Protein AF-A0A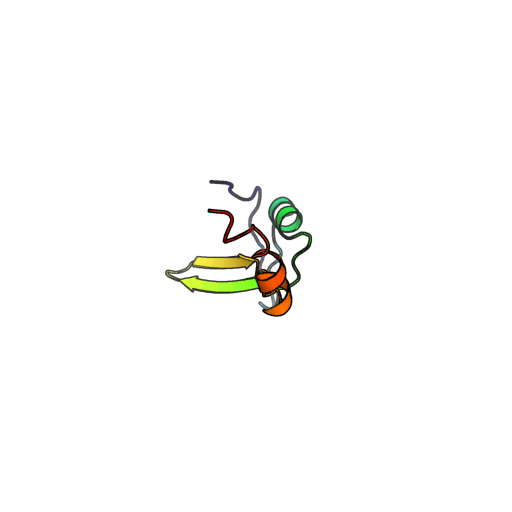1W9MAQ0-F1 (afdb_monomer)

Nearest PDB structures (foldseek):
  5l6m-assembly2_I  TM=4.406E-01  e=7.497E-01  Caulobacter vibrioides CB15
  6sd6-assembly1_A  TM=5.441E-01  e=1.996E+00  Shigella sonnei
  5l6m-assembly2_L-2  TM=4.809E-01  e=2.131E+00  Caulobacter vibrioides CB15
  5k8j-assembly1_A-2  TM=4.665E-01  e=3.365E+00  Caulobacter vibrioides CB15

Secondary structure (DSSP, 8-state):
----SS--EE-TTSS-EEPPHHHHHHTTT---EEEEEETTEEEEEE------HHHHGGG--S-----

pLDDT: mean 75.66, std 17.61, range [36.94, 93.56]

Mean predicted aligned error: 12.07 Å

Sequence (67 aa):
MNIASQYAVLSEDGSSLMLPGDVRAWLKEINRFLVIMENDRLILKKANTLKKLDELLSDETLPLFSL

Solvent-accessible surface area (backbone atoms only — not comparable to full-atom values): 4636 Å² total; per-residue (Å²): 136,91,71,70,97,53,73,66,46,69,42,96,84,67,83,46,73,47,66,29,70,70,54,51,62,69,48,60,99,58,96,48,63,47,80,44,80,55,95,98,38,82,45,80,41,80,47,71,74,75,65,54,70,73,65,59,62,68,71,66,79,59,81,82,79,86,131

Radius of gyration: 18.84 Å; Cα contacts (8 Å, |Δi|>4): 50; chains: 1; bounding box: 43×39×42 Å

Foldseek 3Di:
DDDAPDDWDQDPVNPDIRDGPVVVVVCPPAPDWDWDDDPNDTDTHGPDPPPPVVNVVVVPPPDPDDD

Structure (mmCIF, N/CA/C/O backbone):
data_AF-A0A1W9MAQ0-F1
#
_entry.id   AF-A0A1W9MAQ0-F1
#
loop_
_atom_site.group_PDB
_atom_site.id
_atom_site.type_symbol
_atom_site.label_atom_id
_atom_site.label_alt_id
_atom_site.label_comp_id
_atom_site.label_asym_id
_atom_site.label_entity_id
_atom_site.label_seq_id
_atom_site.pdbx_PDB_ins_code
_atom_site.Cartn_x
_atom_site.Cartn_y
_atom_site.Cartn_z
_atom_site.occupancy
_atom_site.B_iso_or_equiv
_atom_site.auth_seq_id
_atom_site.auth_comp_id
_atom_site.auth_asym_id
_atom_site.auth_atom_id
_atom_site.pdbx_PDB_model_num
ATOM 1 N N . MET A 1 1 ? -14.147 12.017 -8.817 1.00 52.25 1 MET A N 1
ATOM 2 C CA . MET A 1 1 ? -13.365 10.791 -8.555 1.00 52.25 1 MET A CA 1
ATOM 3 C C . MET A 1 1 ? -11.909 11.144 -8.789 1.00 52.25 1 MET A C 1
ATOM 5 O O . MET A 1 1 ? -11.575 11.451 -9.923 1.00 52.25 1 MET A O 1
ATOM 9 N N . ASN A 1 2 ? -11.086 11.208 -7.740 1.00 65.38 2 ASN A N 1
ATOM 10 C CA . ASN A 1 2 ? -9.655 11.467 -7.915 1.00 65.38 2 ASN A CA 1
ATOM 11 C C . ASN 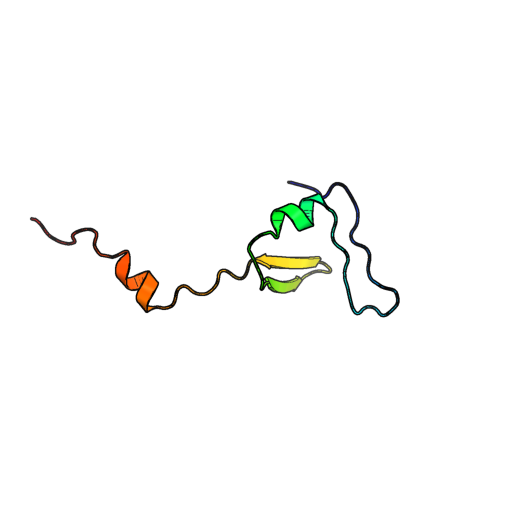A 1 2 ? -8.981 10.135 -8.227 1.00 65.38 2 ASN A C 1
ATOM 13 O O . ASN A 1 2 ? -8.958 9.243 -7.382 1.00 65.38 2 ASN A O 1
ATOM 17 N N . ILE A 1 3 ? -8.521 9.991 -9.464 1.00 71.06 3 ILE A N 1
ATOM 18 C CA . ILE A 1 3 ? -7.756 8.833 -9.919 1.00 71.06 3 ILE A CA 1
ATOM 19 C C . ILE A 1 3 ? -6.285 9.174 -9.708 1.00 71.06 3 ILE A C 1
ATOM 21 O O . ILE A 1 3 ? -5.876 10.304 -9.978 1.00 71.06 3 ILE A O 1
ATOM 25 N N . ALA A 1 4 ? -5.510 8.219 -9.199 1.00 77.88 4 ALA A N 1
ATOM 26 C CA . ALA A 1 4 ? -4.074 8.402 -9.078 1.00 77.88 4 ALA A CA 1
ATOM 27 C C . ALA A 1 4 ? -3.451 8.630 -10.461 1.00 77.88 4 ALA A C 1
ATOM 29 O O . ALA A 1 4 ? -3.858 8.037 -11.459 1.00 77.88 4 ALA A O 1
ATOM 30 N N . SER A 1 5 ? -2.433 9.473 -10.504 1.00 79.00 5 SER A N 1
ATOM 31 C CA . SER A 1 5 ? -1.668 9.780 -11.713 1.00 79.00 5 SER A CA 1
ATOM 32 C C . SER A 1 5 ? -0.909 8.574 -12.280 1.00 79.00 5 SER A C 1
ATOM 34 O O . SER A 1 5 ? -0.522 8.596 -13.446 1.00 79.00 5 SER A O 1
ATOM 36 N N . GLN A 1 6 ? -0.673 7.535 -11.470 1.00 87.56 6 GLN A N 1
ATOM 37 C CA . GLN A 1 6 ? 0.112 6.348 -11.821 1.00 87.56 6 GLN A CA 1
ATOM 38 C C . GLN A 1 6 ? -0.471 5.081 -11.177 1.00 87.56 6 GLN A C 1
ATOM 40 O O . GLN A 1 6 ? -1.314 5.157 -10.283 1.00 87.56 6 GLN A O 1
ATOM 45 N N . TYR A 1 7 ? -0.000 3.911 -11.615 1.00 89.00 7 TYR A N 1
ATOM 46 C CA . TYR A 1 7 ? -0.323 2.629 -10.983 1.00 89.00 7 TYR A CA 1
ATOM 47 C C . TYR A 1 7 ? 0.506 2.402 -9.717 1.00 89.00 7 TYR A C 1
ATOM 49 O O . TYR A 1 7 ? 1.634 2.882 -9.600 1.00 89.00 7 TYR A O 1
ATOM 57 N N . ALA A 1 8 ? -0.052 1.637 -8.780 1.00 89.75 8 ALA A N 1
ATOM 58 C CA . ALA A 1 8 ? 0.730 1.064 -7.695 1.00 89.75 8 ALA A CA 1
ATOM 59 C C . ALA A 1 8 ? 1.521 -0.151 -8.203 1.00 89.75 8 ALA A C 1
ATOM 61 O O . ALA A 1 8 ? 1.051 -0.871 -9.084 1.00 89.75 8 ALA A O 1
ATOM 62 N N . VAL A 1 9 ? 2.705 -0.383 -7.641 1.00 93.00 9 VAL A N 1
ATOM 63 C CA . VAL A 1 9 ? 3.587 -1.495 -8.027 1.00 93.00 9 VAL A CA 1
ATOM 64 C C . VAL A 1 9 ? 3.762 -2.426 -6.838 1.00 93.00 9 VAL A C 1
ATOM 66 O O . VAL A 1 9 ? 4.145 -1.980 -5.758 1.00 93.00 9 VAL A O 1
ATOM 69 N N . LEU A 1 10 ? 3.460 -3.707 -7.030 1.00 93.44 10 LEU A N 1
ATOM 70 C CA . LEU A 1 10 ? 3.727 -4.750 -6.043 1.00 93.44 10 LEU A CA 1
ATOM 71 C C . LEU A 1 10 ? 5.197 -5.171 -6.157 1.00 93.44 10 LEU A C 1
ATOM 73 O O . LEU A 1 10 ? 5.688 -5.367 -7.269 1.00 93.44 10 LEU A O 1
ATOM 77 N N . SER A 1 11 ? 5.899 -5.292 -5.032 1.00 93.38 11 SER A N 1
ATOM 78 C CA . SER A 1 11 ? 7.258 -5.832 -5.017 1.00 93.38 11 SER A CA 1
ATOM 79 C C . SER A 1 11 ? 7.285 -7.291 -5.467 1.00 93.38 11 SER A C 1
ATOM 81 O O . SER A 1 11 ? 6.292 -8.008 -5.354 1.00 93.38 11 SER A O 1
ATOM 83 N N . GLU A 1 12 ? 8.433 -7.740 -5.971 1.00 92.56 12 GLU A N 1
ATOM 84 C CA . GLU A 1 12 ? 8.597 -9.099 -6.512 1.00 92.56 12 GLU A CA 1
ATOM 85 C C . GLU A 1 12 ? 8.304 -10.198 -5.480 1.00 92.56 12 GLU A C 1
ATOM 87 O O . GLU A 1 12 ? 7.792 -11.259 -5.822 1.00 92.56 12 GLU A O 1
ATOM 92 N N . ASP A 1 13 ? 8.586 -9.925 -4.208 1.00 93.56 13 ASP A N 1
ATOM 93 C CA . ASP A 1 13 ? 8.315 -10.812 -3.075 1.00 93.56 13 ASP A CA 1
ATOM 94 C C . ASP A 1 13 ? 6.871 -10.708 -2.543 1.00 93.56 13 ASP A C 1
ATOM 96 O O . ASP A 1 13 ? 6.507 -11.400 -1.593 1.00 93.56 13 ASP A O 1
ATOM 100 N N . GLY A 1 14 ? 6.048 -9.824 -3.118 1.00 89.94 14 GLY A N 1
ATOM 101 C CA . GLY A 1 14 ? 4.670 -9.573 -2.700 1.00 89.94 14 GLY A CA 1
ATOM 102 C C . GLY A 1 14 ? 4.525 -8.895 -1.335 1.00 89.94 14 GLY A C 1
ATOM 103 O O . GLY A 1 14 ? 3.402 -8.749 -0.850 1.00 89.94 14 GLY A O 1
ATOM 104 N N . SER A 1 15 ? 5.623 -8.481 -0.697 1.00 90.81 15 SER A N 1
ATOM 105 C CA . SER A 1 15 ? 5.603 -7.962 0.675 1.00 90.81 15 SER A CA 1
ATOM 106 C C . SER A 1 15 ? 5.203 -6.489 0.767 1.00 90.81 15 SER A C 1
ATOM 108 O O . SER A 1 15 ? 4.765 -6.029 1.824 1.00 90.81 15 SER A O 1
ATOM 110 N N . SER A 1 16 ? 5.333 -5.733 -0.326 1.00 90.38 16 SER A N 1
ATOM 111 C CA . SER A 1 16 ? 5.145 -4.286 -0.320 1.00 90.38 16 SER A CA 1
ATOM 112 C C . SER A 1 16 ? 4.435 -3.775 -1.572 1.00 90.38 16 SER A C 1
ATOM 114 O O . SER A 1 16 ? 4.682 -4.225 -2.687 1.00 90.38 16 SER A O 1
ATOM 116 N N . LEU A 1 17 ? 3.546 -2.797 -1.379 1.00 90.69 17 LEU A N 1
ATOM 117 C CA . LEU A 1 17 ? 2.852 -2.099 -2.457 1.00 90.69 17 LEU A CA 1
ATOM 118 C C . LEU A 1 17 ? 3.337 -0.648 -2.506 1.00 90.69 17 LEU A C 1
ATOM 120 O O . LEU A 1 17 ? 3.044 0.155 -1.617 1.00 90.69 17 LEU A O 1
ATOM 124 N N . MET A 1 18 ? 4.080 -0.298 -3.550 1.00 91.50 18 MET A N 1
ATOM 125 C CA . MET A 1 18 ? 4.525 1.069 -3.787 1.00 91.50 18 MET A CA 1
ATOM 126 C C . MET A 1 18 ? 3.383 1.885 -4.379 1.00 91.50 18 MET A C 1
ATOM 128 O O . MET A 1 18 ? 2.913 1.616 -5.482 1.00 91.50 18 MET A O 1
ATOM 132 N N . LEU A 1 19 ? 2.946 2.903 -3.640 1.00 90.56 19 LEU A N 1
ATOM 133 C CA . LEU A 1 19 ? 1.864 3.786 -4.061 1.00 90.56 19 LEU A CA 1
ATOM 134 C C . LEU A 1 19 ? 2.385 4.993 -4.869 1.00 90.56 19 LEU A C 1
ATOM 136 O O . LEU A 1 19 ? 3.472 5.509 -4.576 1.00 90.56 19 LEU A O 1
ATOM 140 N N . PRO A 1 20 ? 1.587 5.502 -5.825 1.00 90.25 20 PRO A N 1
ATOM 141 C CA . PRO A 1 20 ? 1.856 6.743 -6.551 1.00 90.25 20 PRO A CA 1
ATOM 142 C C . PRO A 1 20 ? 2.160 7.942 -5.638 1.00 90.25 20 PRO A C 1
ATOM 144 O O . PRO A 1 20 ? 1.734 8.006 -4.483 1.00 90.25 20 PRO A O 1
ATOM 147 N N . GLY A 1 21 ? 2.935 8.908 -6.141 1.00 87.81 21 GLY A N 1
ATOM 148 C CA . GLY A 1 21 ? 3.406 10.061 -5.357 1.00 87.81 21 GLY A CA 1
ATOM 149 C C . GLY A 1 21 ? 2.290 10.937 -4.776 1.00 87.81 21 GLY A C 1
ATOM 150 O O . GLY A 1 21 ? 2.370 11.353 -3.623 1.00 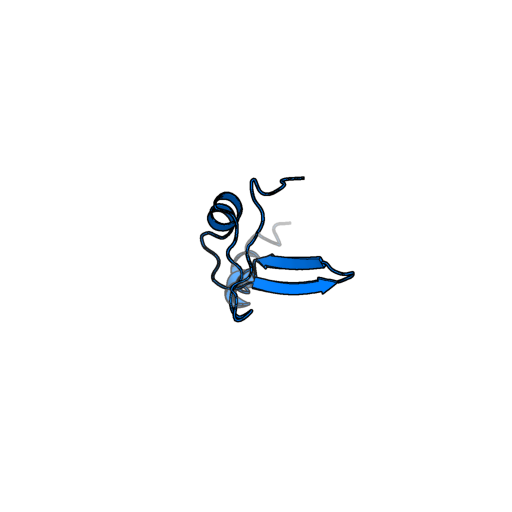87.81 21 GLY A O 1
ATOM 151 N N . ASP A 1 22 ? 1.234 11.163 -5.547 1.00 88.31 22 ASP A N 1
ATOM 152 C CA . ASP A 1 22 ? 0.015 11.871 -5.146 1.00 88.31 22 ASP A CA 1
ATOM 153 C C . ASP A 1 22 ? -0.758 11.137 -4.039 1.00 88.31 22 ASP A C 1
ATOM 155 O O . ASP A 1 22 ? -1.153 11.753 -3.048 1.00 88.31 22 ASP A O 1
ATOM 159 N N . VAL A 1 23 ? -0.899 9.812 -4.142 1.00 87.62 23 VAL A N 1
ATOM 160 C CA . VAL A 1 23 ? -1.508 8.984 -3.091 1.00 87.62 23 VAL A CA 1
ATOM 161 C C . VAL A 1 23 ? -0.656 9.035 -1.823 1.00 87.62 23 VAL A C 1
ATOM 163 O O . VAL A 1 23 ? -1.186 9.276 -0.743 1.00 87.62 23 VAL A O 1
ATOM 166 N N . ARG A 1 24 ? 0.674 8.905 -1.928 1.00 86.44 24 ARG A N 1
ATOM 167 C CA . ARG A 1 24 ? 1.586 9.044 -0.775 1.00 86.44 24 ARG A CA 1
ATOM 168 C C . ARG A 1 24 ? 1.482 10.414 -0.109 1.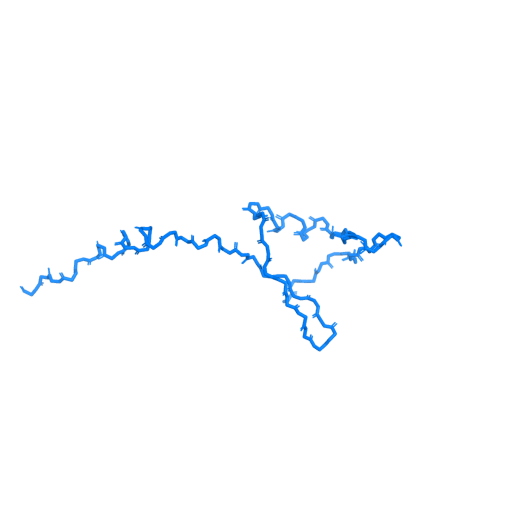00 86.44 24 ARG A C 1
ATOM 170 O O . ARG A 1 24 ? 1.507 10.492 1.116 1.00 86.44 24 ARG A O 1
ATOM 177 N N . ALA A 1 25 ? 1.331 11.487 -0.886 1.00 85.50 25 ALA A N 1
ATOM 178 C CA . ALA A 1 25 ? 1.118 12.825 -0.345 1.00 85.50 25 ALA A CA 1
ATOM 179 C C . ALA A 1 25 ? -0.210 12.937 0.422 1.00 85.50 25 ALA A C 1
ATOM 181 O O . ALA A 1 25 ? -0.251 13.587 1.463 1.00 85.50 25 ALA A O 1
ATOM 182 N N . TRP A 1 26 ? -1.266 12.262 -0.041 1.00 83.88 26 TRP A N 1
ATOM 183 C CA . TRP A 1 26 ? -2.546 12.181 0.668 1.00 83.88 26 TRP A CA 1
ATOM 184 C C . TRP A 1 26 ? -2.475 11.356 1.963 1.00 83.88 26 TRP A C 1
ATOM 186 O O . TRP A 1 26 ? -3.200 11.645 2.918 1.00 83.88 26 TRP A O 1
ATOM 196 N N . LEU A 1 27 ? -1.607 10.343 2.022 1.00 82.88 27 LEU A N 1
ATOM 197 C CA . LEU A 1 27 ? -1.410 9.483 3.198 1.00 82.88 27 LEU A CA 1
ATOM 198 C C . LEU A 1 27 ? -0.603 10.142 4.327 1.00 82.88 27 LEU A C 1
ATOM 200 O O . LEU A 1 27 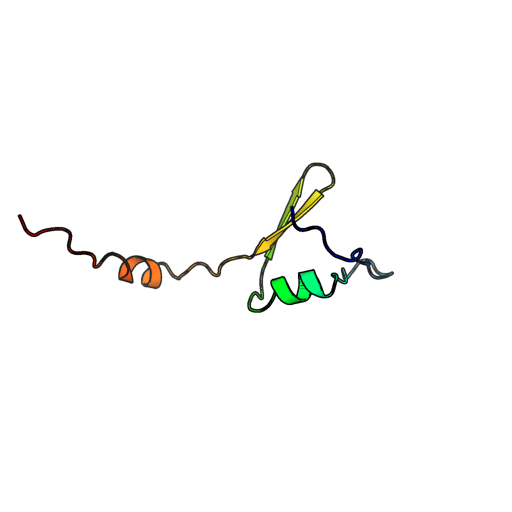? -0.483 9.537 5.393 1.00 82.88 27 LEU A O 1
ATOM 204 N N . LYS A 1 28 ? -0.055 11.349 4.120 1.00 79.44 28 LYS A N 1
ATOM 205 C CA . LYS A 1 28 ? 0.683 12.085 5.156 1.00 79.44 28 LYS A CA 1
ATOM 206 C C . LYS A 1 28 ? -0.136 12.153 6.456 1.00 79.44 28 LYS A C 1
ATOM 208 O O . LYS A 1 28 ? -1.359 12.268 6.411 1.00 79.44 28 LYS A O 1
ATOM 213 N N . GLU A 1 29 ? 0.567 12.068 7.589 1.00 77.06 29 GLU A N 1
ATOM 214 C CA . GLU A 1 29 ? 0.026 12.188 8.960 1.00 77.06 29 GLU A CA 1
ATOM 215 C C . GLU A 1 29 ? -0.753 10.972 9.497 1.00 77.06 29 GLU A C 1
ATOM 217 O O . GLU A 1 29 ? -1.214 10.990 10.636 1.00 77.06 29 GLU A O 1
ATOM 222 N N . ILE A 1 30 ? -0.864 9.883 8.729 1.00 80.19 30 ILE A N 1
ATOM 223 C CA . ILE A 1 30 ? -1.539 8.651 9.158 1.00 80.19 30 ILE A CA 1
ATOM 224 C C . ILE A 1 30 ? -0.545 7.490 9.169 1.00 80.19 30 ILE A C 1
ATOM 226 O O . ILE A 1 30 ? 0.073 7.178 8.156 1.00 80.19 30 ILE A O 1
ATOM 230 N N . ASN A 1 31 ? -0.469 6.783 10.298 1.00 81.06 31 ASN A N 1
ATOM 231 C CA . ASN A 1 31 ? 0.427 5.631 10.464 1.00 81.06 31 ASN A CA 1
ATOM 232 C C . ASN A 1 31 ? -0.307 4.280 10.428 1.00 81.06 31 ASN A C 1
ATOM 234 O O . ASN A 1 31 ? 0.324 3.234 10.567 1.00 81.06 31 ASN A O 1
ATOM 238 N N . ARG A 1 32 ? -1.644 4.282 10.318 1.00 83.50 32 ARG A N 1
ATOM 239 C CA . ARG A 1 32 ? -2.479 3.074 10.375 1.00 83.50 32 ARG A CA 1
ATOM 240 C C . ARG A 1 32 ? -3.644 3.159 9.396 1.00 83.50 32 ARG A C 1
ATOM 242 O O . ARG A 1 32 ? 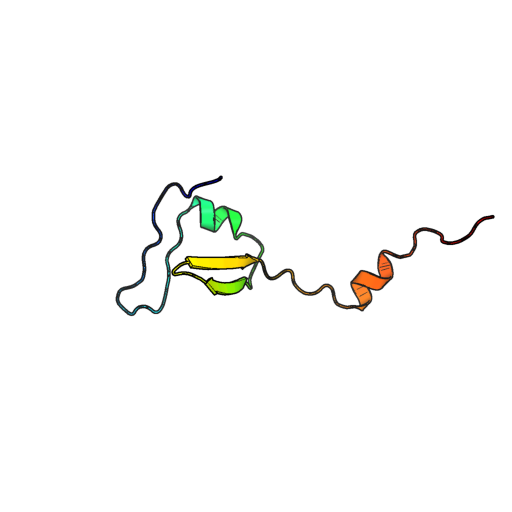-4.292 4.197 9.274 1.00 83.50 32 ARG A O 1
ATOM 249 N N . PHE A 1 33 ? -3.946 2.041 8.748 1.00 86.19 33 PHE A N 1
ATOM 250 C CA . PHE A 1 33 ? -5.052 1.924 7.804 1.00 86.19 33 PHE A CA 1
ATOM 251 C C . PHE A 1 33 ? -5.878 0.689 8.126 1.00 86.19 33 PHE A C 1
ATOM 253 O O . PHE A 1 33 ? -5.334 -0.359 8.468 1.00 86.19 33 PHE A O 1
ATOM 260 N N . LEU A 1 34 ? -7.194 0.815 7.992 1.00 86.44 34 LEU A N 1
ATOM 261 C CA . LEU A 1 34 ? -8.071 -0.337 7.884 1.00 86.44 34 LEU A CA 1
ATOM 262 C C . LEU A 1 34 ? -8.008 -0.843 6.442 1.00 86.44 34 LEU A C 1
ATOM 264 O O . LEU A 1 34 ? -8.240 -0.074 5.503 1.00 86.44 34 LEU A O 1
ATOM 268 N N . VAL A 1 35 ? -7.703 -2.129 6.291 1.00 89.75 35 VAL A N 1
ATOM 269 C CA . VAL A 1 35 ? -7.634 -2.819 5.003 1.00 89.75 35 VAL A CA 1
ATOM 270 C C . VAL A 1 35 ? -8.928 -3.597 4.803 1.00 89.75 35 VAL A C 1
ATOM 272 O O . VAL A 1 35 ? -9.285 -4.427 5.636 1.00 89.75 35 VAL A O 1
ATOM 275 N N . ILE A 1 36 ? -9.640 -3.317 3.714 1.00 91.19 36 ILE A N 1
ATOM 276 C CA . ILE A 1 36 ? -10.877 -4.010 3.343 1.00 91.19 36 ILE A CA 1
ATOM 277 C C . ILE A 1 36 ? -10.682 -4.609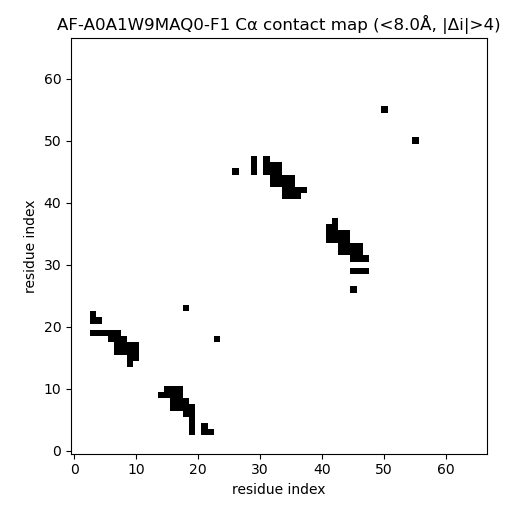 1.952 1.00 91.19 36 ILE A C 1
ATOM 279 O O . ILE A 1 36 ? -10.241 -3.908 1.041 1.00 91.19 36 ILE A O 1
ATOM 283 N N . MET A 1 37 ? -11.023 -5.889 1.796 1.00 93.44 37 MET A N 1
ATOM 284 C CA . MET A 1 37 ? -11.048 -6.578 0.506 1.00 93.44 37 MET A CA 1
ATOM 285 C C . MET A 1 37 ? -12.494 -6.914 0.149 1.00 93.44 37 MET A C 1
ATOM 287 O O . MET A 1 37 ? -13.159 -7.630 0.895 1.00 93.44 37 MET A O 1
ATOM 291 N N . GLU A 1 38 ? -12.989 -6.387 -0.968 1.00 93.12 38 GLU A N 1
ATOM 292 C CA . GLU A 1 38 ? -14.360 -6.618 -1.431 1.00 93.12 38 GLU A CA 1
ATOM 293 C C . GLU A 1 38 ? -14.414 -6.598 -2.962 1.00 93.12 38 GLU A C 1
ATOM 295 O O . GLU A 1 38 ? -13.942 -5.646 -3.576 1.00 93.12 38 GLU A O 1
ATOM 300 N N . ASN A 1 39 ? -15.018 -7.617 -3.586 1.00 91.62 39 ASN A N 1
ATOM 301 C CA . ASN A 1 39 ? -15.268 -7.669 -5.036 1.00 91.62 39 ASN A CA 1
ATOM 302 C C . ASN A 1 39 ? -14.037 -7.323 -5.902 1.00 91.62 39 ASN A C 1
ATOM 304 O O . ASN A 1 39 ? -14.132 -6.483 -6.797 1.00 91.62 39 ASN A O 1
ATOM 308 N N . ASP A 1 40 ? -12.887 -7.942 -5.606 1.00 89.06 40 ASP A N 1
ATOM 309 C CA . ASP A 1 40 ? -11.593 -7.692 -6.275 1.00 89.06 40 ASP A CA 1
ATOM 310 C C . ASP A 1 40 ? -11.051 -6.257 -6.106 1.00 89.06 40 ASP A C 1
ATOM 312 O O . ASP A 1 40 ? -10.249 -5.748 -6.886 1.00 89.06 40 ASP A O 1
ATOM 316 N N . ARG A 1 41 ? -11.501 -5.560 -5.057 1.00 88.00 41 ARG A N 1
ATOM 317 C CA . ARG A 1 41 ? -11.032 -4.222 -4.693 1.00 88.00 41 ARG A CA 1
ATOM 318 C C . ARG A 1 41 ? -10.333 -4.266 -3.349 1.00 88.00 41 ARG A C 1
ATOM 320 O O . ARG A 1 41 ? -10.869 -4.793 -2.375 1.00 88.00 41 ARG A O 1
ATOM 327 N N . LEU A 1 42 ? -9.171 -3.624 -3.292 1.00 87.75 42 LEU A N 1
ATOM 328 C CA . LEU A 1 42 ? -8.484 -3.291 -2.052 1.00 87.75 42 LEU A CA 1
ATOM 329 C C . LEU A 1 42 ? -8.821 -1.847 -1.676 1.00 87.75 42 LEU A C 1
ATOM 331 O O . LEU A 1 42 ? -8.520 -0.914 -2.421 1.00 87.75 42 LEU A O 1
ATOM 335 N N . ILE A 1 43 ? -9.437 -1.654 -0.514 1.00 89.19 43 ILE A N 1
ATOM 336 C CA . ILE A 1 43 ? -9.793 -0.333 0.001 1.00 89.19 43 ILE A CA 1
ATOM 337 C C . ILE A 1 43 ? -8.962 -0.063 1.251 1.00 89.19 43 ILE A C 1
ATOM 339 O O . ILE A 1 43 ? -9.053 -0.786 2.244 1.00 89.19 43 ILE A O 1
ATOM 343 N N . LEU A 1 44 ? -8.182 1.019 1.209 1.00 87.38 44 LEU A N 1
ATOM 344 C CA . LEU A 1 44 ? -7.441 1.538 2.355 1.00 87.38 44 LEU A CA 1
ATOM 345 C C . LEU A 1 44 ? -8.211 2.710 2.962 1.00 87.38 44 LEU A C 1
ATOM 347 O O . LEU A 1 44 ? -8.338 3.769 2.346 1.00 87.38 44 LEU A O 1
ATOM 351 N N . LYS A 1 45 ? -8.717 2.537 4.183 1.00 87.38 45 LYS A N 1
ATOM 352 C CA . LYS A 1 45 ? -9.325 3.628 4.954 1.00 87.38 45 LYS A CA 1
ATOM 353 C C . LYS A 1 45 ? -8.340 4.107 6.006 1.00 87.38 45 LYS A C 1
ATOM 355 O O . LYS A 1 45 ? -7.794 3.294 6.748 1.00 87.38 45 LYS A O 1
ATOM 360 N N . LYS A 1 46 ? -8.128 5.423 6.087 1.00 86.88 46 LYS A N 1
ATOM 361 C CA . LYS A 1 46 ? -7.374 6.048 7.181 1.00 86.88 46 LYS A CA 1
ATOM 362 C C . LYS A 1 46 ? -7.975 5.578 8.502 1.00 86.88 46 LYS A C 1
ATOM 364 O O . LYS A 1 46 ? -9.156 5.819 8.753 1.00 86.88 46 LYS A O 1
ATOM 369 N N . ALA A 1 47 ? -7.192 4.873 9.314 1.00 81.94 47 ALA A N 1
ATOM 370 C CA . ALA A 1 47 ? -7.618 4.575 10.665 1.00 81.94 47 ALA A CA 1
ATOM 371 C C . ALA A 1 47 ? -7.438 5.875 11.441 1.00 81.94 47 ALA A C 1
ATOM 373 O O . ALA A 1 47 ? -6.323 6.213 11.838 1.00 81.94 47 ALA A O 1
ATOM 374 N N . ASN A 1 48 ? -8.522 6.635 11.603 1.00 70.25 48 ASN A N 1
ATOM 375 C CA . ASN A 1 48 ? -8.528 7.681 12.611 1.00 70.25 48 ASN A CA 1
ATOM 376 C C . ASN A 1 48 ? -8.179 6.977 13.916 1.00 70.25 48 ASN A C 1
ATOM 378 O O . ASN A 1 48 ? -8.863 6.025 14.302 1.00 70.25 48 ASN A O 1
ATOM 382 N N . THR A 1 49 ? -7.074 7.385 14.541 1.00 56.53 49 THR A N 1
ATOM 383 C CA . THR A 1 49 ? -6.807 7.043 15.931 1.00 56.53 49 THR A CA 1
ATOM 384 C C . THR A 1 49 ? -8.121 7.288 16.648 1.00 56.53 49 THR A C 1
ATOM 386 O O . THR A 1 49 ? -8.639 8.402 16.580 1.00 56.53 49 THR A O 1
ATOM 389 N N . LEU A 1 50 ? -8.721 6.235 17.207 1.00 54.47 50 LEU A N 1
ATOM 390 C CA . LEU A 1 50 ? -9.807 6.389 18.161 1.00 54.47 50 LEU A CA 1
ATOM 391 C C . LEU A 1 50 ? -9.345 7.502 19.096 1.00 54.47 50 LEU A C 1
ATOM 393 O O . LEU A 1 50 ? -8.379 7.295 19.836 1.00 54.47 50 LEU A O 1
ATOM 397 N N . LYS A 1 51 ? -9.968 8.687 19.007 1.00 52.12 51 LYS A N 1
ATOM 398 C CA . LYS A 1 51 ? -9.920 9.640 20.109 1.00 52.12 51 LYS A CA 1
ATOM 399 C C . LYS A 1 51 ? -10.215 8.780 21.329 1.00 52.12 51 LYS A C 1
ATOM 401 O O . LYS A 1 51 ? -11.200 8.029 21.314 1.00 52.12 51 LYS A O 1
ATOM 406 N N . LYS A 1 52 ? -9.315 8.769 22.316 1.00 53.75 52 LYS A N 1
ATOM 407 C CA . LYS A 1 52 ? -9.617 8.086 23.578 1.00 53.75 52 LYS A CA 1
ATOM 408 C C . LYS A 1 52 ? -10.988 8.593 24.018 1.00 53.75 52 LYS A C 1
ATOM 410 O O . LYS A 1 52 ? -11.297 9.754 23.771 1.00 53.75 52 LYS A O 1
ATOM 415 N N . LEU A 1 53 ? -11.816 7.739 24.611 1.00 52.62 53 LEU A N 1
ATOM 416 C CA . LEU A 1 53 ? -13.154 8.131 25.0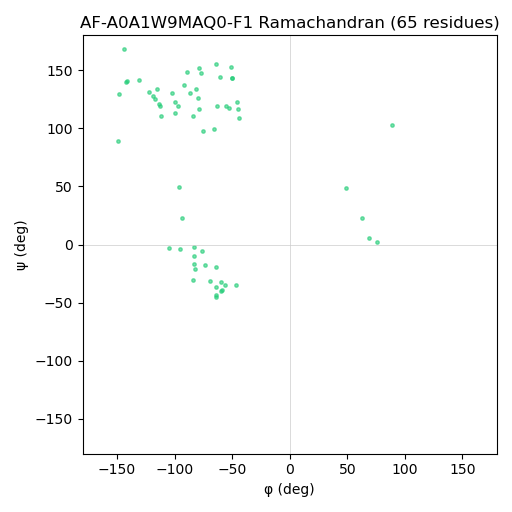67 1.00 52.62 53 LEU A CA 1
ATOM 417 C C . LEU A 1 53 ? -13.123 9.465 25.850 1.00 52.62 53 LEU A C 1
ATOM 419 O O . LEU A 1 53 ? -13.991 10.312 25.669 1.00 52.62 53 LEU A O 1
ATOM 423 N N . ASP A 1 54 ? -12.039 9.690 26.597 1.00 53.53 54 ASP A N 1
ATOM 424 C CA . ASP A 1 54 ? -11.721 10.929 27.318 1.00 53.53 54 ASP A CA 1
ATOM 425 C C . ASP A 1 54 ? -11.674 12.205 26.439 1.00 53.53 54 ASP A C 1
ATOM 427 O O . ASP A 1 54 ? -12.088 13.279 26.870 1.00 53.53 54 ASP A O 1
ATOM 431 N N . GLU A 1 55 ? -11.216 12.110 25.187 1.00 55.50 55 GLU A N 1
ATOM 432 C CA . GLU A 1 55 ? -11.157 13.223 24.223 1.00 55.50 55 GLU A CA 1
ATOM 433 C C . GLU A 1 55 ? -12.490 13.469 23.496 1.00 55.50 55 GLU A C 1
ATOM 435 O O . GLU A 1 55 ? -12.669 14.529 22.897 1.00 55.50 55 GLU A O 1
ATOM 440 N N . LEU A 1 56 ? -13.421 12.507 23.519 1.00 55.03 56 LEU A N 1
ATOM 441 C CA . LEU A 1 56 ? -14.780 12.672 22.982 1.00 55.03 56 LEU A CA 1
ATOM 442 C C . LEU A 1 56 ? -15.720 13.333 24.000 1.00 55.03 56 LEU A C 1
ATOM 444 O O . LEU A 1 56 ? -16.602 14.085 23.604 1.00 55.03 56 LEU A O 1
ATOM 448 N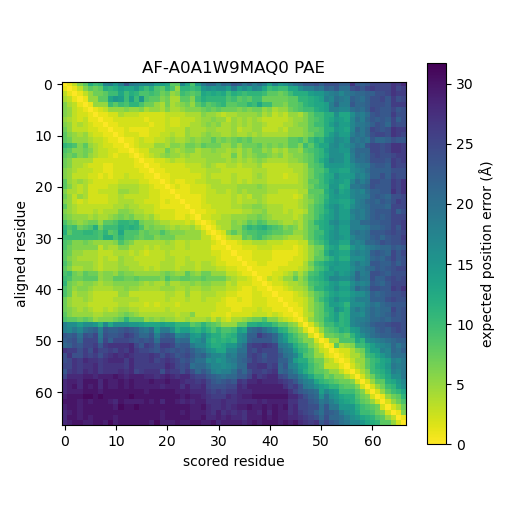 N . LEU A 1 57 ? -15.492 13.114 25.298 1.00 57.25 57 LEU A N 1
ATOM 449 C CA . LEU A 1 57 ? -16.275 13.712 26.390 1.00 57.25 57 LEU A CA 1
ATOM 450 C C . LEU A 1 57 ? -15.987 15.206 26.608 1.00 57.25 57 LEU A C 1
ATOM 452 O O . LEU A 1 57 ? -16.777 15.903 27.237 1.00 57.25 57 LEU A O 1
ATOM 456 N N . SER A 1 58 ? -14.864 15.709 26.090 1.00 54.50 58 SER A N 1
ATOM 457 C CA . SER A 1 58 ? -14.476 17.120 26.237 1.00 54.50 58 SER A CA 1
ATOM 458 C C . SER A 1 58 ? -15.137 18.048 25.203 1.00 54.50 58 SER A C 1
ATOM 460 O O . SER A 1 58 ? -15.035 19.262 25.339 1.00 54.50 58 SER A O 1
ATOM 462 N N . ASP A 1 59 ? -15.811 17.497 24.184 1.00 47.69 59 ASP A N 1
ATOM 463 C CA . ASP A 1 59 ? -16.534 18.254 23.139 1.00 47.69 59 ASP A CA 1
ATOM 464 C C . ASP A 1 59 ? -18.041 18.413 23.461 1.00 47.69 59 ASP A C 1
ATOM 466 O O . ASP A 1 59 ? -18.770 19.097 22.748 1.00 47.69 59 ASP A O 1
ATOM 470 N N . GLU A 1 60 ? -18.521 17.811 24.560 1.00 45.56 60 GLU A N 1
ATOM 471 C CA . GLU A 1 60 ? -19.899 17.947 25.070 1.00 45.56 60 GLU A CA 1
ATOM 472 C C . GLU A 1 60 ? -20.054 19.058 26.128 1.00 45.56 60 GLU A C 1
ATOM 474 O O . GLU A 1 60 ? -21.018 19.078 26.888 1.00 45.56 60 GLU A O 1
ATOM 479 N N . THR A 1 61 ? -19.160 20.051 26.162 1.00 48.56 61 THR A N 1
ATOM 480 C CA . THR A 1 61 ? -19.426 21.324 26.862 1.00 48.56 61 THR A CA 1
ATOM 481 C C . THR A 1 61 ? -19.938 22.392 25.895 1.00 48.56 61 THR A C 1
ATOM 483 O O . THR A 1 61 ? -19.452 23.522 25.873 1.00 48.56 61 THR A O 1
ATOM 486 N N . LEU A 1 62 ? -20.934 22.049 25.081 1.00 49.66 62 LEU A N 1
ATOM 487 C CA . LEU A 1 62 ? -21.939 23.025 24.666 1.00 49.66 62 LEU A CA 1
ATOM 488 C C . LEU A 1 62 ? -23.015 23.004 25.757 1.00 49.66 62 LEU A C 1
ATOM 490 O O . LEU A 1 62 ? -23.431 21.912 26.141 1.00 49.66 62 LEU A O 1
ATOM 494 N N . PRO A 1 63 ? -23.440 24.153 26.311 1.00 43.97 63 PRO A N 1
ATOM 495 C CA . PRO A 1 63 ? -24.316 24.166 27.471 1.00 43.97 63 PRO A CA 1
ATOM 496 C C . PRO A 1 63 ? -25.675 23.578 27.089 1.00 43.97 63 PRO A C 1
ATOM 498 O O . PRO A 1 63 ? -26.537 24.249 26.522 1.00 43.97 63 PRO A O 1
ATOM 501 N N . LEU A 1 64 ? -25.879 22.307 27.421 1.00 52.75 64 LEU A N 1
ATOM 502 C CA . LEU A 1 64 ? -27.202 21.825 27.760 1.00 52.75 64 LEU A CA 1
ATOM 503 C C . LEU A 1 64 ? -27.599 22.600 29.020 1.00 52.75 64 LEU A C 1
ATOM 505 O O . LEU A 1 64 ? -26.916 22.511 30.036 1.00 52.75 64 LEU A O 1
ATOM 509 N N . PHE A 1 65 ? -28.687 23.361 28.903 1.00 43.47 65 PHE A N 1
ATOM 510 C CA . PHE A 1 65 ? -29.329 24.213 29.912 1.00 43.47 65 PHE A CA 1
ATOM 511 C C . PHE A 1 65 ? -28.835 25.668 30.009 1.00 43.47 65 PHE A C 1
ATOM 513 O O . PHE A 1 65 ? -27.824 25.970 30.631 1.00 43.47 65 PHE A O 1
ATOM 520 N N . SER A 1 66 ? -29.655 26.565 29.450 1.00 36.94 66 SER A N 1
ATOM 521 C CA . SER A 1 66 ? -30.254 27.697 30.178 1.00 36.94 66 SER A CA 1
ATOM 522 C C . SER A 1 66 ? -31.617 28.000 29.540 1.00 36.94 66 SER A C 1
ATOM 524 O O . SER A 1 66 ? -31.702 28.735 28.556 1.00 36.94 66 SER A O 1
ATOM 526 N N . LEU A 1 67 ? -32.651 27.330 30.061 1.00 40.41 67 LEU A N 1
ATOM 527 C CA . LEU A 1 67 ? -34.038 27.810 30.055 1.00 40.41 67 LEU A CA 1
ATOM 528 C C . LEU A 1 67 ? -34.185 28.864 31.156 1.00 40.41 67 LEU A C 1
ATOM 530 O O . LEU A 1 67 ? -33.547 28.663 32.215 1.00 40.41 67 LEU A O 1
#